Protein AF-W1P1H3-F1 (afdb_monomer_lite)

pLDDT: mean 71.56, std 22.36, range [38.91, 98.06]

InterPro domains:
  IPR009069 Cysteine alpha-hairpin motif superfamily [SSF47072] (13-48)

Organism: Amborella trichopoda (NCBI:txid13333)

Secondary structure (DSSP, 8-state):
---------PPPPPTTHHHHHHHHHHHHSSS--HHHHHHHHHHHHHHHHHHT------TT--S------------------------------

Structure (mmCIF, N/CA/C/O backbone):
data_AF-W1P1H3-F1
#
_entry.id   AF-W1P1H3-F1
#
loop_
_atom_site.group_PDB
_atom_site.id
_atom_site.type_symbol
_atom_site.label_atom_id
_atom_site.label_alt_id
_atom_site.label_comp_id
_atom_site.label_asym_id
_atom_site.label_entity_id
_atom_site.label_seq_id
_atom_site.pdbx_PDB_ins_code
_atom_site.Cartn_x
_atom_site.Cartn_y
_atom_site.Cartn_z
_atom_site.occupancy
_atom_site.B_iso_or_equiv
_atom_site.auth_seq_id
_atom_site.auth_comp_id
_atom_site.auth_asym_id
_atom_site.auth_atom_id
_atom_site.pdbx_PDB_model_num
ATOM 1 N N . MET A 1 1 ? 34.408 12.350 32.259 1.00 38.91 1 MET A N 1
ATOM 2 C CA . MET A 1 1 ? 33.994 13.428 31.341 1.00 38.91 1 MET A CA 1
ATOM 3 C C . MET A 1 1 ? 32.704 12.950 30.716 1.00 38.91 1 MET A C 1
ATOM 5 O O . MET A 1 1 ? 32.678 11.847 30.187 1.00 38.91 1 MET A O 1
ATOM 9 N N . SER A 1 2 ? 31.629 13.679 30.975 1.00 45.00 2 SER A N 1
ATOM 10 C CA . SER A 1 2 ? 30.254 13.294 30.679 1.00 45.00 2 SER A CA 1
ATOM 11 C C . SER A 1 2 ? 29.867 13.844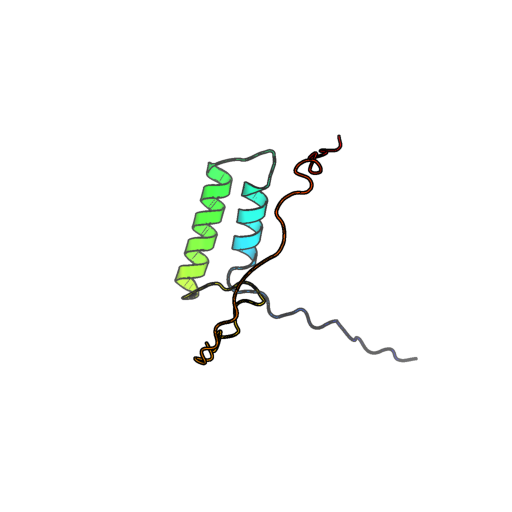 29.316 1.00 45.00 2 SER A C 1
ATOM 13 O O . SER A 1 2 ? 29.936 15.054 29.139 1.00 45.00 2 SER A O 1
ATOM 15 N N . GLU A 1 3 ? 29.390 13.005 28.403 1.00 44.97 3 GLU A N 1
ATOM 16 C CA . GLU A 1 3 ? 28.633 13.479 27.246 1.00 44.97 3 GLU A CA 1
ATOM 17 C C . GLU A 1 3 ? 27.328 12.695 27.174 1.00 44.97 3 GLU A C 1
ATOM 19 O O . GLU A 1 3 ? 27.286 11.475 27.018 1.00 44.97 3 GLU A O 1
ATOM 24 N N . ALA A 1 4 ? 26.260 13.434 27.456 1.00 49.22 4 ALA A N 1
ATOM 25 C CA . ALA A 1 4 ? 24.902 12.953 27.530 1.00 49.22 4 ALA A CA 1
ATOM 26 C C . ALA A 1 4 ? 24.430 12.503 26.146 1.00 49.22 4 ALA A C 1
ATOM 28 O O . ALA A 1 4 ? 24.601 13.207 25.151 1.00 49.22 4 ALA A O 1
ATOM 29 N N . ALA A 1 5 ? 23.786 11.340 26.119 1.00 52.16 5 ALA A N 1
ATOM 30 C CA . ALA A 1 5 ? 23.042 10.830 24.985 1.00 52.16 5 ALA A CA 1
ATOM 31 C C . ALA A 1 5 ? 21.961 11.838 24.558 1.00 52.16 5 ALA A C 1
ATOM 33 O O . ALA A 1 5 ? 20.882 11.899 25.143 1.00 52.16 5 ALA A O 1
ATOM 34 N N . ASN A 1 6 ? 22.248 12.626 23.523 1.00 53.69 6 ASN A N 1
ATOM 35 C CA . ASN A 1 6 ? 21.236 13.352 22.771 1.00 53.69 6 ASN A CA 1
ATOM 36 C C . ASN A 1 6 ? 20.921 12.525 21.522 1.00 53.69 6 ASN A C 1
ATOM 38 O O . ASN A 1 6 ? 21.558 12.662 20.480 1.00 53.69 6 ASN A O 1
ATOM 42 N N . SER A 1 7 ? 19.999 11.574 21.676 1.00 53.81 7 SER A N 1
ATOM 43 C CA . SER A 1 7 ? 19.466 10.824 20.543 1.00 53.81 7 SER A CA 1
ATOM 44 C C . SER A 1 7 ? 18.555 11.768 19.752 1.00 53.81 7 SER A C 1
ATOM 46 O O . SER A 1 7 ? 17.628 12.318 20.354 1.00 53.81 7 SER A O 1
ATOM 48 N N . PRO A 1 8 ? 18.762 11.967 18.437 1.00 56.12 8 PRO A N 1
ATOM 49 C CA . PRO A 1 8 ? 17.835 12.753 17.634 1.00 56.12 8 PRO A CA 1
ATOM 50 C C . PRO A 1 8 ? 16.448 12.121 17.763 1.00 56.12 8 PRO A C 1
ATOM 52 O O . PRO A 1 8 ? 16.276 10.927 17.505 1.00 56.12 8 PRO A O 1
ATOM 55 N N . GLN A 1 9 ? 15.474 12.899 18.240 1.00 53.03 9 GLN A N 1
ATOM 56 C CA . GLN A 1 9 ? 14.101 12.433 18.377 1.00 53.03 9 GLN A CA 1
ATOM 57 C C . GLN A 1 9 ? 13.595 12.064 16.985 1.00 53.03 9 GLN A C 1
ATOM 59 O O . GLN A 1 9 ? 13.404 12.936 16.137 1.00 53.03 9 GLN A O 1
ATOM 64 N N . GLN A 1 10 ? 13.441 10.762 16.728 1.00 56.31 10 GLN A N 1
ATOM 65 C CA . GLN A 1 10 ? 12.883 10.296 15.469 1.00 56.31 10 GLN A CA 1
ATOM 66 C C . GLN A 1 10 ? 11.478 10.895 15.337 1.00 56.31 10 GLN A C 1
ATOM 68 O O . GLN A 1 10 ? 10.699 10.815 16.295 1.00 56.31 10 GLN A O 1
ATOM 73 N N . PRO A 1 11 ? 11.152 11.524 14.195 1.00 63.25 11 PRO A N 1
ATOM 74 C CA . PRO A 1 11 ? 9.818 12.056 13.987 1.00 63.25 11 PRO A CA 1
ATOM 75 C C . PRO A 1 11 ? 8.790 10.933 14.187 1.00 63.25 11 PRO A C 1
ATOM 77 O O . PRO A 1 11 ? 9.086 9.773 13.875 1.00 63.25 11 PRO A O 1
ATOM 80 N N . PRO A 1 12 ? 7.600 11.250 14.728 1.00 70.75 12 PRO A N 1
ATOM 81 C CA . PRO A 1 12 ? 6.554 10.257 14.922 1.00 70.75 12 PRO A CA 1
ATOM 82 C C . PRO A 1 12 ? 6.311 9.524 13.604 1.00 70.75 12 PRO A C 1
ATOM 84 O O . PRO A 1 12 ? 6.119 10.153 12.561 1.00 70.75 12 PRO A O 1
ATOM 87 N N . GLN A 1 13 ? 6.375 8.193 13.647 1.00 75.19 13 GLN A N 1
ATOM 88 C CA . GLN A 1 13 ? 6.239 7.394 12.438 1.00 75.19 13 GLN A CA 1
ATOM 89 C C . GLN A 1 13 ? 4.845 7.610 11.828 1.00 75.19 13 GLN A C 1
ATOM 91 O O . GLN A 1 13 ? 3.847 7.565 12.557 1.00 75.19 13 GLN A O 1
ATOM 96 N N . PRO A 1 14 ? 4.753 7.849 10.510 1.00 84.31 14 PRO A N 1
ATOM 97 C CA . PRO A 1 14 ? 3.472 8.038 9.853 1.00 84.31 14 PRO A CA 1
ATOM 98 C C . PRO A 1 14 ? 2.616 6.774 9.968 1.00 84.31 14 PRO A C 1
ATOM 100 O O . PRO A 1 14 ? 3.099 5.649 9.825 1.00 84.31 14 PRO A O 1
ATOM 103 N N . VAL A 1 15 ? 1.322 6.966 10.223 1.00 89.56 15 VAL A N 1
ATOM 104 C CA . VAL A 1 15 ? 0.357 5.865 10.322 1.00 89.56 15 VAL A CA 1
ATOM 105 C C . VAL A 1 15 ? 0.308 5.115 8.989 1.00 89.56 15 VAL A C 1
ATOM 107 O O . VAL A 1 15 ? 0.100 5.733 7.947 1.00 89.56 15 VAL A O 1
ATOM 110 N N . CYS A 1 16 ? 0.498 3.792 9.037 1.00 93.69 16 CYS A N 1
ATOM 111 C CA . CYS A 1 16 ? 0.611 2.911 7.864 1.00 93.69 16 CYS A CA 1
ATOM 112 C C . CYS A 1 16 ? 1.748 3.281 6.892 1.00 93.69 16 CYS A C 1
ATOM 114 O O . CYS A 1 16 ? 1.701 2.953 5.705 1.00 93.69 16 CYS A O 1
ATOM 116 N N . GLY A 1 17 ? 2.749 4.029 7.370 1.00 91.19 17 GLY A N 1
ATOM 117 C CA . GLY A 1 17 ? 3.838 4.528 6.538 1.00 91.19 17 GLY A CA 1
ATOM 118 C C . GLY A 1 17 ? 4.786 3.439 6.058 1.00 91.19 17 GLY A C 1
ATOM 119 O O . GLY A 1 17 ? 5.314 3.545 4.957 1.00 91.19 17 GLY A O 1
ATOM 120 N N . ILE A 1 18 ? 4.970 2.384 6.852 1.00 93.31 18 ILE A N 1
ATOM 121 C CA . ILE A 1 18 ? 5.820 1.248 6.486 1.00 93.31 18 ILE A CA 1
ATOM 122 C C . ILE A 1 18 ? 5.210 0.536 5.277 1.00 93.31 18 ILE A C 1
ATOM 124 O O . ILE A 1 18 ? 5.853 0.436 4.236 1.00 93.31 18 ILE A O 1
ATOM 128 N N . GLU A 1 19 ? 3.936 0.158 5.371 1.00 94.75 19 GLU A N 1
ATOM 129 C CA . GLU A 1 19 ? 3.208 -0.541 4.313 1.00 94.75 19 GLU A CA 1
ATOM 130 C C . GLU A 1 19 ? 3.134 0.298 3.030 1.00 94.75 19 GLU A C 1
ATOM 132 O O . GLU A 1 19 ? 3.261 -0.227 1.922 1.00 94.75 19 GLU A O 1
ATOM 137 N N . ALA A 1 20 ? 2.966 1.618 3.168 1.00 94.88 20 ALA A N 1
ATOM 138 C CA . ALA A 1 20 ? 2.966 2.534 2.035 1.00 94.88 20 ALA A CA 1
ATOM 139 C C . ALA A 1 20 ? 4.335 2.580 1.341 1.00 94.88 20 ALA A C 1
ATOM 141 O O . ALA A 1 20 ? 4.404 2.470 0.118 1.00 94.88 20 ALA A O 1
ATOM 142 N N . VAL A 1 21 ? 5.423 2.709 2.106 1.00 95.38 21 VAL A N 1
ATOM 143 C CA . VAL A 1 21 ? 6.787 2.738 1.559 1.00 95.38 21 VAL A CA 1
ATOM 144 C C . VAL A 1 21 ? 7.138 1.409 0.891 1.00 95.38 21 VAL A C 1
ATOM 146 O O . VAL A 1 21 ? 7.686 1.414 -0.209 1.00 95.38 21 VAL A O 1
ATOM 149 N N . GLU A 1 22 ? 6.787 0.274 1.494 1.00 96.31 22 GLU A N 1
ATOM 1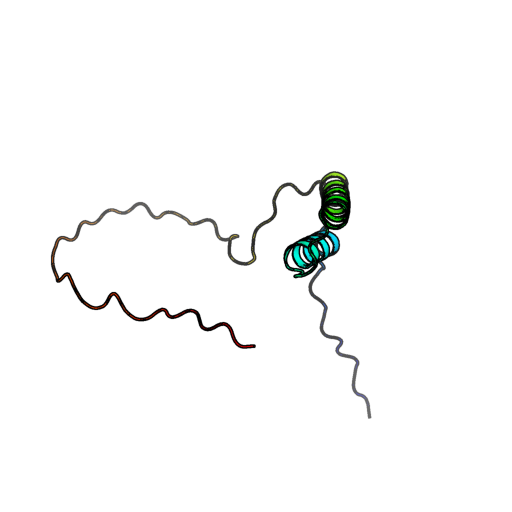50 C CA . GLU A 1 22 ? 7.030 -1.043 0.899 1.00 96.31 22 GLU A CA 1
ATOM 151 C C . GLU A 1 22 ? 6.290 -1.222 -0.430 1.00 96.31 22 GLU A C 1
ATOM 153 O O . GLU A 1 22 ? 6.890 -1.675 -1.409 1.00 96.31 22 GLU A O 1
ATOM 158 N N . LEU A 1 23 ? 5.015 -0.821 -0.501 1.00 97.25 23 LEU A N 1
ATOM 159 C CA . LEU A 1 23 ? 4.246 -0.863 -1.744 1.00 97.25 23 LEU A CA 1
ATOM 160 C C . LEU A 1 23 ? 4.871 0.030 -2.826 1.00 97.25 23 LEU A C 1
ATOM 162 O O . LEU A 1 23 ? 5.036 -0.414 -3.962 1.00 97.25 23 LEU A O 1
ATOM 166 N N . LEU A 1 24 ? 5.238 1.267 -2.481 1.00 96.69 24 LEU A N 1
ATOM 167 C CA . LEU A 1 24 ? 5.863 2.204 -3.420 1.00 96.69 24 LEU A CA 1
ATOM 168 C C . LEU A 1 24 ? 7.192 1.659 -3.951 1.00 96.69 24 LEU A C 1
ATOM 170 O O . LEU A 1 24 ? 7.432 1.694 -5.157 1.00 96.69 24 LEU A O 1
ATOM 174 N N . ASN A 1 25 ? 8.013 1.086 -3.072 1.00 97.25 25 ASN A N 1
ATOM 175 C CA . ASN A 1 25 ? 9.266 0.447 -3.457 1.00 97.25 25 ASN A CA 1
ATOM 176 C C . ASN A 1 25 ? 9.033 -0.789 -4.341 1.00 97.25 25 ASN A C 1
ATOM 178 O O . ASN A 1 25 ? 9.806 -1.027 -5.266 1.00 97.25 25 ASN A O 1
ATOM 182 N N . CYS A 1 26 ? 7.962 -1.556 -4.104 1.00 97.69 26 CYS A N 1
ATOM 183 C CA . CYS A 1 26 ? 7.591 -2.688 -4.956 1.00 97.69 26 CYS A CA 1
ATOM 184 C C . CYS A 1 26 ? 7.246 -2.238 -6.382 1.00 97.69 26 CYS A C 1
ATOM 186 O O . CYS A 1 26 ? 7.725 -2.830 -7.345 1.00 97.69 26 CYS A O 1
ATOM 188 N N . VAL A 1 27 ? 6.464 -1.164 -6.522 1.00 97.50 27 VAL A N 1
ATOM 189 C CA . VAL A 1 27 ? 6.066 -0.614 -7.829 1.00 97.50 27 VAL A CA 1
ATOM 190 C C . VAL A 1 27 ? 7.241 0.054 -8.552 1.00 97.50 27 VAL A C 1
ATOM 192 O O . VAL A 1 27 ? 7.319 -0.010 -9.774 1.00 97.50 27 VAL A O 1
ATOM 195 N N . ALA A 1 28 ? 8.163 0.671 -7.812 1.00 97.56 28 ALA A N 1
ATOM 196 C CA . ALA A 1 28 ? 9.368 1.285 -8.370 1.00 97.56 28 ALA A CA 1
ATOM 197 C C . ALA A 1 28 ? 10.459 0.266 -8.749 1.00 97.56 28 ALA A C 1
ATOM 199 O O . ALA A 1 28 ? 11.424 0.623 -9.427 1.00 97.56 28 ALA A O 1
ATOM 200 N N . SER A 1 29 ? 10.336 -0.986 -8.298 1.00 95.62 29 SER A N 1
ATOM 201 C CA . SER A 1 29 ? 11.305 -2.039 -8.592 1.00 95.62 29 SER A CA 1
ATOM 202 C C . SER A 1 29 ? 11.335 -2.357 -10.093 1.00 95.62 29 SER A C 1
ATOM 204 O O . SER A 1 29 ? 10.276 -2.554 -10.691 1.00 95.62 29 SER A O 1
ATOM 206 N N . PRO A 1 30 ? 12.524 -2.517 -10.706 1.00 93.88 30 PRO A N 1
ATOM 207 C CA . PRO A 1 30 ? 12.631 -2.993 -12.087 1.00 93.88 30 PRO A CA 1
ATOM 208 C C . PRO A 1 30 ? 12.126 -4.437 -12.247 1.00 93.88 30 PRO A C 1
ATOM 210 O O . PRO A 1 30 ? 11.712 -4.836 -13.331 1.00 93.88 30 PRO A O 1
ATOM 213 N N . GLN A 1 31 ? 12.137 -5.218 -11.163 1.00 94.56 31 GLN A N 1
ATOM 214 C CA . GLN A 1 31 ? 11.555 -6.559 -11.087 1.00 94.56 31 GLN A CA 1
ATOM 215 C C . GLN A 1 31 ? 10.143 -6.453 -10.510 1.00 94.56 31 GLN A C 1
ATOM 217 O O . GLN A 1 31 ? 9.900 -6.814 -9.355 1.00 94.56 31 GLN A O 1
ATOM 222 N N . TYR A 1 32 ? 9.239 -5.853 -11.281 1.00 94.50 32 TYR A N 1
ATOM 223 C CA . TYR A 1 32 ? 7.852 -5.698 -10.869 1.00 94.50 32 TYR A CA 1
ATOM 224 C C . TYR A 1 32 ? 7.142 -7.055 -10.860 1.00 94.50 32 TYR A C 1
ATOM 226 O O . TYR A 1 32 ? 6.991 -7.698 -11.895 1.00 94.50 32 TYR A O 1
ATOM 234 N N . GLU A 1 33 ? 6.668 -7.450 -9.682 1.00 95.38 33 GLU A N 1
ATOM 235 C CA . GLU A 1 33 ? 5.924 -8.688 -9.454 1.00 95.38 33 GLU A CA 1
ATOM 236 C C . GLU A 1 33 ? 4.510 -8.319 -9.005 1.00 95.38 33 GLU A C 1
ATOM 238 O O . GLU A 1 33 ? 4.298 -7.873 -7.871 1.00 95.38 33 GLU A O 1
ATOM 243 N N . GLN A 1 34 ? 3.538 -8.483 -9.902 1.00 96.00 34 GLN A N 1
ATOM 244 C CA . GLN A 1 34 ? 2.173 -8.000 -9.692 1.00 96.00 34 GLN A CA 1
ATOM 245 C C . GLN A 1 34 ? 1.545 -8.562 -8.410 1.00 96.00 34 GLN A C 1
ATOM 247 O O . GLN A 1 34 ? 1.040 -7.790 -7.593 1.00 96.00 34 GLN A O 1
ATOM 252 N N . ASP A 1 35 ? 1.626 -9.876 -8.191 1.00 97.31 35 ASP A N 1
ATOM 253 C CA . ASP A 1 35 ? 1.070 -10.535 -7.003 1.00 97.31 35 ASP A CA 1
ATOM 254 C C . ASP A 1 35 ? 1.747 -10.079 -5.707 1.00 97.31 35 ASP A C 1
ATOM 256 O O . ASP A 1 35 ? 1.091 -9.873 -4.680 1.00 97.31 35 ASP A O 1
ATOM 260 N N . ARG A 1 36 ? 3.063 -9.842 -5.753 1.00 96.12 36 ARG A N 1
ATOM 261 C CA . ARG A 1 36 ? 3.817 -9.335 -4.604 1.00 96.12 36 ARG A CA 1
ATOM 262 C C . ARG A 1 36 ? 3.353 -7.932 -4.226 1.00 96.12 36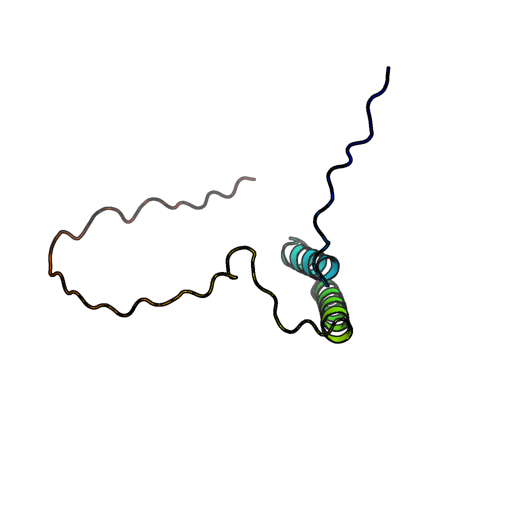 ARG A C 1
ATOM 264 O O . ARG A 1 36 ? 3.075 -7.676 -3.054 1.00 96.12 36 ARG A O 1
ATOM 271 N N . CYS A 1 37 ? 3.236 -7.032 -5.201 1.00 97.56 37 CYS A N 1
ATOM 272 C CA . CYS A 1 37 ? 2.773 -5.674 -4.930 1.00 97.56 37 CYS A CA 1
ATOM 273 C C . CYS A 1 37 ? 1.282 -5.650 -4.547 1.00 97.56 37 CYS A C 1
ATOM 275 O O . CYS A 1 37 ? 0.884 -4.854 -3.698 1.00 97.56 37 CYS A O 1
ATOM 277 N N . ALA A 1 38 ? 0.460 -6.554 -5.093 1.00 98.06 38 ALA A N 1
ATOM 278 C CA . ALA A 1 38 ? -0.938 -6.708 -4.693 1.00 98.06 38 ALA A CA 1
ATOM 279 C C . ALA A 1 38 ? -1.080 -7.150 -3.224 1.00 98.06 38 ALA A C 1
ATOM 281 O O . ALA A 1 38 ? -1.940 -6.634 -2.509 1.00 98.06 38 ALA A O 1
ATOM 282 N N . SER A 1 39 ? -0.204 -8.035 -2.740 1.00 98.06 39 SER A N 1
ATOM 283 C CA . SER A 1 39 ? -0.159 -8.427 -1.324 1.00 98.06 39 SER A CA 1
ATOM 284 C C . SER A 1 39 ? 0.199 -7.248 -0.405 1.00 98.06 39 SER A C 1
ATOM 286 O O . SER A 1 39 ? -0.454 -7.023 0.618 1.00 98.06 39 SER A O 1
ATOM 288 N N . LEU A 1 40 ? 1.175 -6.423 -0.803 1.00 98.00 40 LEU A N 1
ATOM 289 C CA . LEU A 1 40 ? 1.536 -5.201 -0.069 1.00 98.00 40 LEU A CA 1
ATOM 290 C C . LEU A 1 40 ? 0.390 -4.177 -0.052 1.00 98.00 40 LEU A C 1
ATOM 292 O O . LEU A 1 40 ? 0.141 -3.544 0.975 1.00 98.00 40 LEU A O 1
ATOM 296 N N . LEU A 1 41 ? -0.359 -4.059 -1.152 1.00 97.75 41 LEU A N 1
ATOM 297 C CA . LEU A 1 41 ? -1.557 -3.222 -1.222 1.00 97.75 41 LEU A CA 1
ATOM 298 C C . LEU A 1 41 ? -2.650 -3.695 -0.251 1.00 97.75 41 LEU A C 1
ATOM 300 O O . LEU A 1 41 ? -3.277 -2.869 0.415 1.00 97.75 41 LEU A O 1
ATOM 304 N N . ASP A 1 42 ? -2.879 -5.004 -0.148 1.00 98.00 42 ASP A N 1
ATOM 305 C CA . ASP A 1 42 ? -3.841 -5.561 0.807 1.00 98.00 42 ASP A CA 1
ATOM 306 C C . ASP A 1 42 ? -3.417 -5.294 2.262 1.00 98.00 42 ASP A C 1
ATOM 308 O O . ASP A 1 42 ? -4.240 -4.879 3.084 1.00 98.00 42 ASP A O 1
ATOM 312 N N . SER A 1 43 ? -2.121 -5.425 2.562 1.00 97.19 43 SER A N 1
ATOM 313 C CA . SER A 1 43 ? -1.559 -5.069 3.871 1.00 97.19 43 SER A CA 1
ATOM 314 C C . SER A 1 43 ? -1.791 -3.590 4.211 1.00 97.19 43 SER A C 1
ATOM 316 O O . SER A 1 43 ? -2.349 -3.264 5.266 1.00 97.19 43 SER A O 1
ATOM 318 N N . LEU A 1 44 ? -1.483 -2.685 3.274 1.00 96.56 44 LEU A N 1
ATOM 319 C CA . LEU A 1 44 ? -1.728 -1.250 3.428 1.00 96.56 44 LEU A CA 1
ATOM 320 C C . LEU A 1 44 ? -3.218 -0.954 3.665 1.00 96.56 44 LEU A C 1
ATOM 322 O O . LEU A 1 44 ? -3.573 -0.193 4.571 1.00 96.56 44 LEU A O 1
ATOM 326 N N . ARG A 1 45 ? -4.110 -1.593 2.898 1.00 96.50 45 ARG A N 1
ATOM 327 C CA . ARG A 1 45 ? -5.564 -1.454 3.061 1.00 96.50 45 ARG A CA 1
ATOM 328 C C . ARG A 1 45 ? -6.022 -1.902 4.449 1.00 96.50 45 ARG A C 1
ATOM 330 O O . ARG A 1 45 ? -6.812 -1.196 5.080 1.00 96.50 45 ARG A O 1
ATOM 337 N N . LYS A 1 46 ? -5.528 -3.040 4.943 1.00 97.06 46 LYS A N 1
ATOM 338 C CA . LYS A 1 46 ? -5.828 -3.538 6.295 1.00 97.06 46 LYS A CA 1
ATOM 339 C C . LYS A 1 46 ? -5.382 -2.547 7.366 1.00 97.06 46 LYS A C 1
ATOM 341 O O . LYS A 1 46 ? -6.161 -2.269 8.280 1.00 97.06 46 LYS A O 1
ATOM 346 N N . CYS A 1 47 ? -4.188 -1.969 7.233 1.00 95.50 47 CYS A N 1
ATOM 347 C CA . CYS A 1 47 ? -3.713 -0.954 8.169 1.00 95.50 47 CYS A CA 1
ATOM 348 C C . CYS A 1 47 ? -4.620 0.289 8.172 1.00 95.50 47 CYS A C 1
ATOM 350 O O . CYS A 1 47 ? -5.061 0.720 9.239 1.00 95.50 47 CYS A O 1
ATOM 352 N N . ILE A 1 48 ? -4.974 0.822 6.995 1.00 94.81 48 ILE A N 1
ATOM 353 C CA . ILE A 1 48 ? -5.834 2.011 6.849 1.00 94.81 48 ILE A CA 1
ATOM 354 C C . ILE A 1 48 ? -7.192 1.809 7.519 1.00 94.81 48 ILE A C 1
ATOM 356 O O . ILE A 1 48 ? -7.649 2.676 8.268 1.00 94.81 48 ILE A O 1
ATOM 360 N N . LEU A 1 49 ? -7.822 0.659 7.266 1.00 94.88 49 LEU A N 1
ATOM 361 C CA . LEU A 1 49 ? -9.123 0.324 7.840 1.00 94.88 49 LEU A CA 1
ATOM 362 C C . LEU A 1 49 ? -9.027 0.127 9.356 1.00 94.88 49 LEU A C 1
ATOM 364 O O . LEU A 1 49 ? -9.860 0.647 10.094 1.00 94.88 49 LEU A O 1
ATOM 368 N N . SER A 1 50 ? -7.980 -0.552 9.830 1.00 94.69 50 SER A N 1
ATOM 369 C CA . SER A 1 50 ? -7.730 -0.764 11.260 1.00 94.69 50 SER A CA 1
ATOM 370 C C . SER A 1 50 ? -7.496 0.555 12.008 1.00 94.69 50 SER A C 1
ATOM 372 O O . SER A 1 50 ? -8.055 0.790 13.080 1.00 94.69 50 SER A O 1
ATOM 374 N N . LYS A 1 51 ? -6.717 1.468 11.418 1.00 91.12 51 LYS A N 1
ATOM 375 C CA . LYS A 1 51 ? -6.357 2.760 12.020 1.00 91.12 51 LYS A CA 1
ATOM 376 C C . LYS A 1 51 ? -7.336 3.890 11.698 1.00 91.12 51 LYS A C 1
ATOM 378 O O . LYS A 1 51 ? -7.121 5.007 12.161 1.00 91.12 51 LYS A O 1
ATOM 383 N N . ASN A 1 52 ? -8.416 3.607 10.962 1.00 89.00 52 ASN A N 1
ATOM 384 C CA . ASN A 1 52 ? -9.436 4.584 10.564 1.00 89.00 52 ASN A CA 1
ATOM 385 C C . ASN A 1 52 ? -8.829 5.841 9.910 1.00 89.00 52 ASN A C 1
ATOM 387 O O . ASN A 1 52 ? -9.249 6.973 10.177 1.00 89.00 52 ASN A O 1
ATOM 391 N N . VAL A 1 53 ? -7.820 5.653 9.053 1.00 86.62 53 VAL A N 1
ATOM 392 C CA . VAL A 1 53 ? -7.171 6.774 8.366 1.00 86.62 53 VAL A CA 1
ATOM 393 C C . VAL A 1 53 ? -8.155 7.366 7.361 1.00 86.62 53 VAL A C 1
ATOM 395 O O . VAL A 1 53 ? -8.545 6.714 6.397 1.00 86.62 53 VAL A O 1
ATOM 398 N N . LYS A 1 54 ? -8.581 8.612 7.596 1.00 83.44 54 LYS A N 1
ATOM 399 C CA . LYS A 1 54 ? -9.581 9.282 6.749 1.00 83.44 54 LYS A CA 1
ATOM 400 C C . LYS A 1 54 ? -8.977 9.842 5.465 1.00 83.44 54 LYS A C 1
ATOM 402 O O . LYS A 1 54 ? -9.614 9.750 4.420 1.00 83.44 54 LYS A O 1
ATOM 407 N N . LYS A 1 55 ? -7.787 10.449 5.553 1.00 79.38 55 LYS A N 1
ATOM 408 C CA . LYS A 1 55 ? -7.047 11.042 4.430 1.00 79.38 55 LYS A CA 1
ATOM 409 C C . LYS A 1 55 ? -5.546 11.046 4.698 1.00 79.38 55 LYS A C 1
ATOM 411 O O . LYS A 1 55 ? -5.125 11.204 5.840 1.00 79.38 55 LYS A O 1
ATOM 416 N N . PHE A 1 56 ? -4.778 10.933 3.621 1.00 79.75 56 PHE A N 1
ATOM 417 C CA . PHE A 1 56 ? -3.353 11.231 3.589 1.00 79.75 56 PHE A CA 1
ATOM 418 C C . PHE A 1 56 ? -3.166 12.601 2.938 1.00 79.75 56 PHE A C 1
ATOM 420 O O . PHE A 1 56 ? -3.881 12.939 1.995 1.00 79.75 56 PHE A O 1
ATOM 427 N N . THR A 1 57 ? -2.229 13.384 3.451 1.00 81.69 57 THR A N 1
ATOM 428 C CA . THR A 1 57 ? -1.825 14.677 2.887 1.00 81.69 57 THR A CA 1
ATOM 429 C C . THR A 1 57 ? -0.315 14.674 2.771 1.00 81.69 57 THR A C 1
ATOM 431 O O . THR A 1 57 ? 0.354 14.206 3.699 1.00 81.69 57 THR A O 1
ATOM 434 N N . LEU A 1 58 ? 0.235 15.198 1.677 1.00 79.31 58 LEU A N 1
ATOM 435 C CA . LEU A 1 58 ? 1.676 15.374 1.590 1.00 79.31 58 LEU A CA 1
ATOM 436 C C . LEU A 1 58 ? 2.097 16.529 2.502 1.00 79.31 58 LEU A C 1
ATOM 438 O O . LEU A 1 58 ? 1.350 17.487 2.734 1.00 79.31 58 LEU A O 1
ATOM 442 N N . ALA A 1 59 ? 3.301 16.422 3.061 1.00 74.50 59 ALA A N 1
ATOM 443 C CA . ALA A 1 59 ? 3.870 17.486 3.873 1.00 74.50 59 ALA A CA 1
ATOM 444 C C . ALA A 1 59 ? 3.925 18.779 3.039 1.00 74.50 59 ALA A C 1
ATOM 446 O O . ALA A 1 59 ? 4.578 18.820 2.001 1.00 74.50 59 ALA A O 1
ATOM 447 N N . GLY A 1 60 ? 3.201 19.812 3.481 1.00 69.19 60 GLY A N 1
ATOM 448 C CA . GLY A 1 60 ? 3.060 21.088 2.764 1.00 69.19 60 GLY A CA 1
ATOM 449 C C . GLY A 1 60 ? 1.667 21.368 2.184 1.00 69.19 60 GLY A C 1
ATOM 450 O O . GLY A 1 60 ? 1.369 22.521 1.896 1.00 69.19 60 GLY A O 1
ATOM 451 N N . GLU A 1 61 ? 0.771 20.377 2.093 1.00 62.19 61 GLU A N 1
ATOM 452 C CA . GLU A 1 61 ? -0.611 20.575 1.602 1.00 62.19 61 GLU A CA 1
ATOM 453 C C . GLU A 1 61 ? -1.610 21.005 2.700 1.00 62.19 61 GLU A C 1
ATOM 455 O O . GLU A 1 61 ? -2.793 21.211 2.440 1.00 62.19 61 GLU A O 1
ATOM 460 N N . GLY A 1 62 ? -1.148 21.147 3.946 1.00 54.06 62 GLY A N 1
ATOM 461 C CA . GLY A 1 62 ? -1.988 21.406 5.122 1.00 54.06 62 GLY A CA 1
ATOM 462 C C . GLY A 1 62 ? -2.340 22.871 5.391 1.00 54.06 62 GLY A C 1
ATOM 463 O O . GLY A 1 62 ? -2.956 23.148 6.419 1.00 54.06 62 GLY A O 1
ATOM 464 N N . GLN A 1 63 ? -1.957 23.815 4.528 1.00 50.88 63 GLN A N 1
ATOM 465 C CA . GLN A 1 63 ? -2.356 25.209 4.705 1.00 50.88 63 GLN A CA 1
ATOM 466 C C . GLN A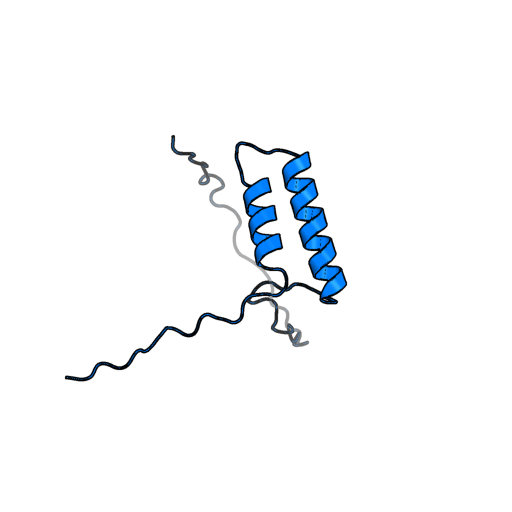 1 63 ? -3.647 25.456 3.913 1.00 50.88 63 GLN A C 1
ATOM 468 O O . GLN A 1 63 ? -3.614 25.399 2.681 1.00 50.88 63 GLN A O 1
ATOM 473 N N . PRO A 1 64 ? -4.799 25.707 4.570 1.00 47.53 64 PRO A N 1
A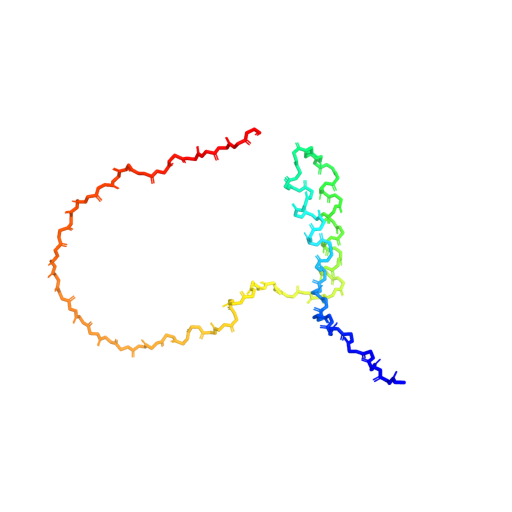TOM 474 C CA . PRO A 1 64 ? -5.987 26.133 3.854 1.00 47.53 64 PRO A CA 1
ATOM 475 C C . PRO A 1 64 ? -5.626 27.413 3.103 1.00 47.53 64 PRO A C 1
ATOM 477 O O . PRO A 1 64 ? -5.305 28.431 3.713 1.00 47.53 64 PRO A O 1
ATOM 480 N N . GLN A 1 65 ? -5.641 27.335 1.774 1.00 46.56 65 GLN A N 1
ATOM 481 C CA . GLN A 1 65 ? -5.582 28.487 0.887 1.00 46.56 65 GLN A CA 1
ATOM 482 C C . GLN A 1 65 ? -6.781 29.378 1.240 1.00 46.56 65 GLN A C 1
ATOM 484 O O . GLN A 1 65 ? -7.894 29.179 0.751 1.00 46.56 65 GLN A O 1
ATOM 489 N N . THR A 1 66 ? -6.584 30.334 2.147 1.00 41.44 66 THR A N 1
ATOM 490 C CA . THR A 1 66 ? -7.508 31.445 2.343 1.00 41.44 66 THR A CA 1
ATOM 491 C C . THR A 1 66 ? -7.485 32.241 1.053 1.00 41.44 66 THR A C 1
ATOM 493 O O . THR A 1 66 ? -6.589 33.048 0.840 1.00 41.44 66 THR A O 1
ATOM 496 N N . HIS A 1 67 ? -8.442 31.969 0.172 1.00 48.88 67 HIS A N 1
ATOM 497 C CA . HIS A 1 67 ? -8.736 32.791 -0.992 1.00 48.88 67 HIS A CA 1
ATOM 498 C C . HIS A 1 67 ? -9.025 34.221 -0.498 1.00 48.88 67 HIS A C 1
ATOM 500 O O . HIS A 1 67 ? -10.063 34.427 0.140 1.00 48.88 67 HIS A O 1
ATOM 506 N N . PRO A 1 68 ? -8.183 35.235 -0.767 1.00 41.75 68 PRO A N 1
ATOM 507 C CA . PRO A 1 68 ? -8.615 36.607 -0.609 1.00 41.75 68 PRO A CA 1
ATOM 508 C C . PRO A 1 68 ? -9.403 36.965 -1.870 1.00 41.75 68 PRO A C 1
ATOM 510 O O . PRO A 1 68 ? -8.851 37.085 -2.963 1.00 41.75 68 PRO A O 1
ATOM 513 N N . LYS A 1 69 ? -10.719 37.140 -1.727 1.00 46.84 69 LYS A N 1
ATOM 514 C CA . LYS A 1 69 ? -11.485 37.950 -2.677 1.00 46.84 69 LYS A CA 1
ATOM 515 C C . LYS A 1 69 ? -10.951 39.383 -2.607 1.00 46.84 69 LYS A C 1
ATOM 517 O O . LYS A 1 69 ? -11.242 40.081 -1.643 1.00 46.84 69 LYS A O 1
ATOM 522 N N . ALA A 1 70 ? -10.253 39.833 -3.641 1.00 45.34 70 ALA A N 1
ATOM 523 C CA . ALA A 1 70 ? -10.235 41.237 -4.041 1.00 45.34 70 ALA A CA 1
ATOM 524 C C . ALA A 1 70 ? -9.802 41.335 -5.506 1.00 45.34 70 ALA A C 1
ATOM 526 O O . ALA A 1 70 ? -8.701 40.942 -5.879 1.00 45.34 70 ALA A O 1
ATOM 527 N N . ALA A 1 71 ? -10.711 41.840 -6.333 1.00 51.91 71 ALA A N 1
ATOM 528 C CA . ALA A 1 71 ? -10.470 42.167 -7.724 1.00 51.91 71 ALA A CA 1
ATOM 529 C C . ALA A 1 71 ? -9.424 43.283 -7.861 1.00 51.91 71 ALA A C 1
ATOM 531 O O . ALA A 1 71 ? -9.514 44.291 -7.157 1.00 51.91 71 ALA A O 1
ATOM 532 N N . LYS A 1 72 ? -8.526 43.152 -8.843 1.00 40.44 72 LYS A N 1
ATOM 533 C CA . LYS A 1 72 ? -8.175 44.265 -9.732 1.00 40.44 72 LYS A CA 1
ATOM 534 C C . LYS A 1 72 ? -7.576 43.740 -11.037 1.00 40.44 72 LYS A C 1
ATOM 536 O O . LYS A 1 72 ? -6.585 43.019 -11.025 1.00 40.44 72 LYS A O 1
ATOM 541 N N . GLU A 1 73 ? -8.229 44.099 -12.137 1.00 49.16 73 GLU A N 1
ATOM 542 C CA . GLU A 1 73 ? -7.687 44.061 -13.495 1.00 49.16 73 GLU A CA 1
ATOM 543 C C . GLU A 1 73 ? -6.300 44.708 -13.568 1.00 49.16 73 GLU A C 1
ATOM 545 O O . GLU A 1 73 ? -6.066 45.751 -12.952 1.00 49.16 73 GLU A O 1
ATOM 550 N N . MET A 1 74 ? -5.430 44.145 -14.407 1.00 44.75 74 MET A N 1
ATOM 551 C CA . MET A 1 74 ? -4.503 44.937 -15.211 1.00 44.75 74 MET A CA 1
ATOM 552 C C . MET A 1 74 ? -4.119 44.190 -16.493 1.00 44.75 74 MET A C 1
ATOM 554 O O . MET A 1 74 ? -3.826 42.996 -16.499 1.00 44.75 74 MET A O 1
ATOM 558 N N . ASP A 1 75 ? -4.211 44.961 -17.564 1.00 44.84 75 ASP A N 1
ATOM 559 C CA . ASP A 1 75 ? -4.256 44.629 -18.977 1.00 44.84 75 ASP A CA 1
ATOM 560 C C . ASP A 1 75 ? -2.851 44.540 -19.619 1.00 44.84 75 ASP A C 1
ATOM 562 O O . ASP A 1 75 ? -1.943 45.293 -19.277 1.00 44.84 75 ASP A O 1
ATOM 566 N N . LEU A 1 76 ? -2.735 43.587 -20.550 1.00 45.38 76 LEU A N 1
ATOM 567 C CA . LEU A 1 76 ? -1.981 43.555 -21.816 1.00 45.38 76 LEU A CA 1
ATOM 568 C C . LEU A 1 76 ? -0.463 43.877 -21.920 1.00 45.38 76 LEU A C 1
ATOM 570 O O . LEU A 1 76 ? 0.023 44.982 -21.709 1.00 45.38 76 LEU A O 1
ATOM 574 N N . ASN A 1 77 ? 0.202 42.898 -22.558 1.00 43.75 77 ASN A N 1
ATOM 575 C CA . ASN A 1 77 ? 1.283 42.995 -23.558 1.00 43.75 77 ASN A CA 1
ATOM 576 C C . ASN A 1 77 ? 2.759 42.874 -23.118 1.00 43.75 77 ASN A C 1
ATOM 578 O O . ASN A 1 77 ? 3.427 43.869 -22.845 1.00 43.75 77 ASN A O 1
ATOM 582 N N . SER A 1 78 ? 3.347 41.683 -23.316 1.00 40.50 78 SER A N 1
ATOM 583 C CA . SER A 1 78 ? 4.535 41.559 -24.188 1.00 40.50 78 SER A CA 1
ATOM 584 C C . SER A 1 78 ? 5.015 40.115 -24.413 1.00 40.50 78 SER A C 1
ATOM 586 O O . SER A 1 78 ? 5.621 39.525 -23.529 1.00 40.50 78 SER A O 1
ATOM 588 N N . LYS A 1 79 ? 4.884 39.654 -25.670 1.00 47.31 79 LYS A N 1
ATOM 589 C CA . LYS A 1 79 ? 5.898 38.869 -26.422 1.00 47.31 79 LYS A CA 1
ATOM 590 C C . LYS A 1 79 ? 6.122 37.425 -25.919 1.00 47.31 79 LYS A C 1
ATOM 592 O O . LYS A 1 79 ? 6.965 37.165 -25.076 1.00 47.31 79 LYS A O 1
ATOM 597 N N . MET A 1 80 ? 5.312 36.446 -26.332 1.00 51.34 80 MET A N 1
ATOM 598 C CA . MET A 1 80 ? 5.585 35.570 -27.494 1.00 51.34 80 MET A CA 1
ATOM 599 C C . MET A 1 80 ? 7.086 35.341 -27.787 1.00 51.34 80 MET A C 1
ATOM 601 O O . MET A 1 80 ? 7.790 36.272 -28.165 1.00 51.34 80 MET A O 1
ATOM 605 N N . LEU A 1 81 ? 7.474 34.057 -27.750 1.00 54.75 81 LEU A N 1
ATOM 606 C CA . LEU A 1 81 ? 8.582 33.418 -28.481 1.00 54.75 81 LEU A CA 1
ATOM 607 C C . LEU A 1 81 ? 10.003 33.587 -27.928 1.00 54.75 81 LEU A C 1
ATOM 609 O O . LEU A 1 81 ? 10.754 34.429 -28.410 1.00 54.75 81 LEU A O 1
ATOM 613 N N . THR A 1 82 ? 10.456 32.647 -27.088 1.00 47.53 82 THR A N 1
ATOM 614 C CA . THR A 1 82 ? 11.740 31.965 -27.357 1.00 47.53 82 THR A CA 1
ATOM 615 C C . THR A 1 82 ? 11.859 30.603 -26.656 1.00 47.53 82 THR A C 1
ATOM 617 O O . THR A 1 82 ? 11.718 30.492 -25.444 1.00 47.53 82 THR A O 1
ATOM 620 N N . SER A 1 83 ? 12.184 29.594 -27.468 1.00 43.34 83 SER A N 1
ATOM 621 C CA . SER A 1 83 ? 12.881 28.344 -27.130 1.00 43.34 83 SER A CA 1
ATOM 622 C C . SER A 1 83 ? 12.139 27.227 -26.386 1.00 43.34 83 SER A C 1
ATOM 624 O O . SER A 1 83 ? 12.506 26.799 -25.296 1.00 43.34 83 SER A O 1
ATOM 626 N N . VAL A 1 84 ? 11.208 26.604 -27.115 1.00 51.59 84 VAL A N 1
ATOM 627 C CA . VAL A 1 84 ? 11.240 25.137 -27.284 1.00 51.59 84 VAL A CA 1
ATOM 628 C C . VAL A 1 84 ? 12.674 24.744 -27.680 1.00 51.59 84 VAL A C 1
ATOM 630 O O . VAL A 1 84 ? 13.243 25.437 -28.518 1.00 51.59 84 VAL A O 1
ATOM 633 N N . LEU A 1 85 ? 13.222 23.663 -27.103 1.00 54.44 85 LEU A N 1
ATOM 634 C CA . LEU A 1 85 ? 14.594 23.110 -27.234 1.00 54.44 85 LEU A CA 1
ATOM 635 C C . LEU A 1 85 ? 15.500 23.336 -26.004 1.00 54.44 85 LEU A C 1
ATOM 637 O O . LEU A 1 85 ? 16.513 24.021 -26.083 1.00 54.44 85 LEU A O 1
ATOM 641 N N . ASN A 1 86 ? 15.182 22.704 -24.872 1.00 54.03 86 ASN A N 1
ATOM 642 C CA . ASN A 1 86 ? 16.202 22.070 -24.022 1.00 54.03 86 ASN A CA 1
ATOM 643 C C . ASN A 1 86 ? 15.525 21.181 -22.976 1.00 54.03 86 ASN A C 1
ATOM 645 O O . ASN A 1 86 ? 14.994 21.651 -21.977 1.00 54.03 86 ASN A O 1
ATOM 649 N N . GLY A 1 87 ? 15.517 19.881 -23.237 1.00 46.28 87 GLY A N 1
ATOM 650 C CA . GLY A 1 87 ? 14.936 18.891 -22.337 1.00 46.28 87 GLY A CA 1
ATOM 651 C C . GLY A 1 87 ? 15.243 17.479 -22.805 1.00 46.28 87 GLY A C 1
ATOM 652 O O . GLY A 1 87 ? 14.353 16.640 -22.856 1.00 46.28 87 GLY A O 1
ATOM 653 N N . GLY A 1 88 ? 16.487 17.233 -23.227 1.00 46.09 88 GLY A N 1
ATOM 654 C CA . GLY A 1 88 ? 16.964 15.873 -23.433 1.00 46.09 88 GLY A CA 1
ATOM 655 C C . GLY A 1 88 ? 17.004 15.156 -22.087 1.00 46.09 88 GLY A C 1
ATOM 656 O O . GLY A 1 88 ? 17.851 15.461 -21.251 1.00 46.09 88 GLY A O 1
ATOM 657 N N . VAL A 1 89 ? 16.087 14.213 -21.880 1.00 47.91 89 VAL A N 1
ATOM 658 C CA . VAL A 1 89 ? 16.213 13.172 -20.855 1.00 47.91 89 VAL A CA 1
ATO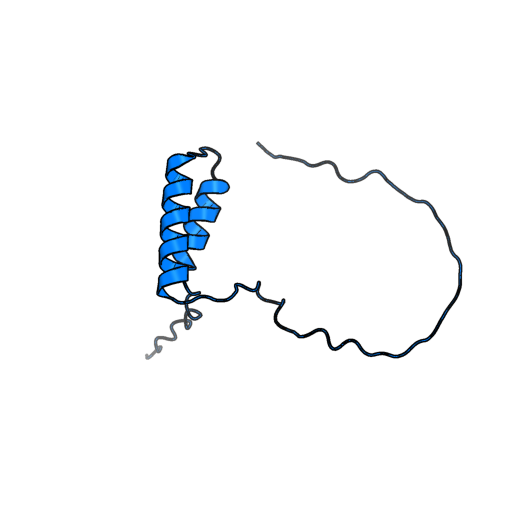M 659 C C . VAL A 1 89 ? 17.504 12.403 -21.145 1.00 47.91 89 VAL A C 1
ATOM 661 O O . VAL A 1 89 ? 17.649 11.817 -22.216 1.00 47.91 89 VAL A O 1
ATOM 664 N N . ARG A 1 90 ? 18.462 12.426 -20.214 1.00 58.56 90 ARG A N 1
ATOM 665 C CA . ARG A 1 90 ? 19.637 11.545 -20.242 1.00 58.56 90 ARG A CA 1
ATOM 666 C C . ARG A 1 90 ? 19.447 10.498 -19.152 1.00 58.56 90 ARG A C 1
ATOM 668 O O . ARG A 1 90 ? 19.439 10.844 -17.974 1.00 58.56 90 ARG A O 1
ATOM 675 N N . ILE A 1 91 ? 19.275 9.245 -19.554 1.00 48.78 91 ILE A N 1
ATOM 676 C CA . ILE A 1 91 ? 19.422 8.088 -18.667 1.00 48.78 91 ILE A CA 1
ATOM 677 C C . ILE A 1 91 ? 20.894 7.669 -18.768 1.00 48.78 91 ILE A C 1
ATOM 679 O O . ILE A 1 91 ? 21.420 7.583 -19.876 1.00 48.78 91 ILE A O 1
ATOM 683 N N . GLN A 1 92 ? 21.572 7.526 -17.629 1.00 45.31 92 GLN A N 1
ATOM 684 C CA . GLN A 1 92 ? 22.944 7.014 -17.548 1.00 45.31 92 GLN A CA 1
ATOM 685 C C . GLN A 1 92 ? 22.878 5.501 -17.308 1.00 45.31 92 GLN A C 1
ATOM 687 O O . GLN A 1 92 ? 22.089 5.074 -16.464 1.00 45.31 92 GLN A O 1
ATOM 692 N N . GLU A 1 93 ? 23.663 4.738 -18.075 1.00 49.91 93 GLU A N 1
ATOM 693 C CA . GLU A 1 93 ? 24.019 3.340 -17.772 1.00 49.91 93 GLU A CA 1
ATOM 694 C C . GLU A 1 93 ? 24.965 3.258 -16.569 1.00 49.91 93 GLU A C 1
ATOM 696 O O . GLU A 1 93 ? 25.823 4.165 -16.432 1.00 49.91 93 GLU A O 1
#

Radius of gyration: 23.77 Å; chains: 1; bounding box: 46×56×60 Å

Sequence (93 aa):
MSEAANSPQQPPQPVCGIEAVELLNCVASPQYEQDRCASLLDSLRKCILSKNVKKFTLAGEGQPQTHPKAAKEMDLNSKMLTSVLNGGVRIQE

Foldseek 3Di:
DDDDDPDPPDPDQDQLNVLVVVLVVLVVDPPNDPVVSVVSVVVSVVSCVVVVPPDDDPVPRPDPPPDDDDDDDDDDDDDDDDDPDDDDDDDDD